Protein AF-A0A6Y6EUH1-F1 (afdb_monomer_lite)

Secondary structure (DSSP, 8-state):
-EEEE--TTS-EEE-SS-EEEEEEPTTS-EEEEEEEESS-----EEE-TTS-EEEEE-TT--EEEEESSS-PPPS-------EEEE---

Structure (mmCIF, N/CA/C/O backbone):
data_AF-A0A6Y6EUH1-F1
#
_entry.id   AF-A0A6Y6EUH1-F1
#
loop_
_atom_site.group_PDB
_atom_site.id
_atom_site.type_symbol
_atom_site.label_atom_id
_atom_site.label_alt_id
_atom_site.label_comp_id
_atom_site.label_asym_id
_atom_site.label_entity_id
_atom_site.label_seq_id
_atom_site.pdbx_PDB_ins_code
_atom_site.Cartn_x
_atom_site.Cartn_y
_atom_site.Cartn_z
_atom_site.occupancy
_atom_site.B_iso_or_equiv
_atom_site.auth_seq_id
_atom_site.auth_comp_id
_atom_site.auth_asym_id
_atom_site.auth_atom_id
_atom_site.pdbx_PDB_model_num
ATOM 1 N N . GLN A 1 1 ? 6.285 -6.414 -17.350 1.00 95.81 1 GLN A N 1
ATOM 2 C CA . GLN A 1 1 ? 6.325 -5.855 -15.974 1.00 95.81 1 GLN A CA 1
ATOM 3 C C . GLN A 1 1 ? 4.909 -5.897 -15.413 1.00 95.81 1 GLN A C 1
ATOM 5 O O . GLN A 1 1 ? 4.000 -6.282 -16.140 1.00 95.81 1 GLN A O 1
ATOM 10 N N . TYR A 1 2 ? 4.701 -5.541 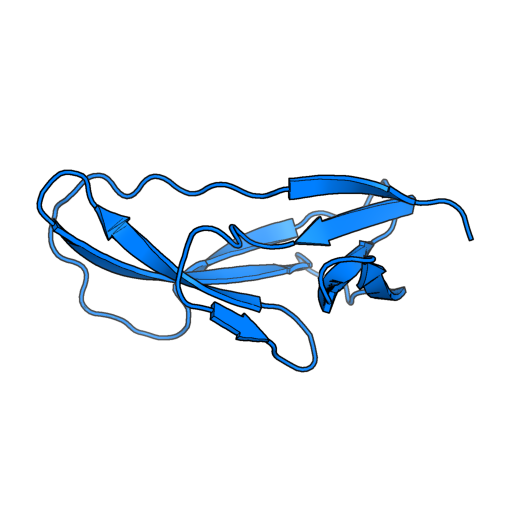-14.150 1.00 96.75 2 TYR A N 1
ATOM 11 C CA . TYR A 1 2 ? 3.345 -5.331 -13.643 1.00 96.75 2 TYR A CA 1
ATOM 12 C C . TYR A 1 2 ? 3.233 -3.972 -12.970 1.00 96.75 2 TYR A C 1
ATOM 14 O O . TYR A 1 2 ? 4.214 -3.445 -12.439 1.00 96.75 2 TYR A O 1
ATOM 22 N N . ALA A 1 3 ? 2.031 -3.419 -13.008 1.00 95.69 3 ALA A N 1
ATOM 23 C CA . ALA A 1 3 ? 1.662 -2.214 -12.299 1.00 95.69 3 ALA A CA 1
ATOM 24 C C . ALA A 1 3 ? 0.708 -2.581 -11.159 1.00 95.69 3 ALA A C 1
ATOM 26 O O . ALA A 1 3 ? -0.176 -3.422 -11.331 1.00 95.69 3 ALA A O 1
ATOM 27 N N . VAL A 1 4 ? 0.902 -1.976 -9.991 1.00 94.75 4 VAL A N 1
ATOM 28 C CA . VAL A 1 4 ? 0.063 -2.192 -8.807 1.00 94.75 4 VAL A CA 1
ATOM 29 C C . VAL A 1 4 ? -0.381 -0.868 -8.217 1.00 94.75 4 VAL A C 1
ATOM 31 O O . VAL A 1 4 ? 0.352 0.124 -8.245 1.00 94.75 4 VAL A O 1
ATOM 34 N N . THR A 1 5 ? -1.573 -0.877 -7.646 1.00 92.12 5 THR A N 1
ATOM 35 C CA . THR A 1 5 ? -2.114 0.245 -6.894 1.00 92.12 5 THR A CA 1
ATOM 36 C C . THR A 1 5 ? -3.082 -0.219 -5.803 1.00 92.12 5 THR A C 1
ATOM 38 O O . THR A 1 5 ? -3.495 -1.386 -5.768 1.00 92.12 5 THR A O 1
ATOM 41 N N . GLY A 1 6 ? -3.376 0.694 -4.879 1.00 89.75 6 GLY A N 1
ATOM 42 C CA . GLY A 1 6 ? -4.306 0.513 -3.776 1.00 89.75 6 GLY A CA 1
ATOM 43 C C . GLY A 1 6 ? -5.765 0.519 -4.226 1.00 89.75 6 GLY A C 1
ATOM 44 O O . GLY A 1 6 ? -6.083 0.553 -5.410 1.00 89.75 6 GLY A O 1
ATOM 45 N N . ASP A 1 7 ? -6.668 0.451 -3.253 1.00 86.00 7 ASP A N 1
ATOM 46 C CA . ASP A 1 7 ? -8.108 0.492 -3.494 1.00 86.00 7 ASP A CA 1
ATOM 47 C C . ASP A 1 7 ? -8.606 1.942 -3.573 1.00 86.00 7 ASP A C 1
ATOM 49 O O . ASP A 1 7 ? -8.777 2.603 -2.545 1.00 86.00 7 ASP A O 1
ATOM 53 N N . TYR A 1 8 ? -8.904 2.410 -4.785 1.00 78.50 8 TYR A N 1
ATOM 54 C CA . TYR A 1 8 ? -9.414 3.763 -5.035 1.00 78.50 8 TYR A CA 1
ATOM 55 C C . TYR A 1 8 ? -10.845 3.996 -4.538 1.00 78.50 8 TYR A C 1
ATOM 57 O O . TYR A 1 8 ? -11.310 5.134 -4.478 1.00 78.50 8 TYR A O 1
ATOM 65 N N . SER A 1 9 ? -11.567 2.943 -4.132 1.00 81.00 9 SER A N 1
ATOM 66 C CA . SER A 1 9 ? -12.857 3.110 -3.447 1.00 81.00 9 SER A CA 1
ATOM 67 C C . SER A 1 9 ? -12.702 3.661 -2.023 1.00 81.00 9 SER A C 1
ATOM 69 O O . SER A 1 9 ? -13.699 3.901 -1.331 1.00 81.00 9 SER A O 1
ATOM 71 N N . LYS A 1 10 ? -11.460 3.839 -1.555 1.00 75.75 10 LYS A N 1
ATOM 72 C CA . LYS A 1 10 ? -11.119 4.325 -0.220 1.00 75.75 10 LYS A CA 1
ATOM 73 C C . LYS A 1 10 ? -10.429 5.689 -0.286 1.00 75.75 10 LYS A C 1
ATOM 75 O O . LYS A 1 10 ? -9.693 5.952 -1.229 1.00 75.75 10 LYS A O 1
ATOM 80 N N . PRO A 1 11 ? -10.592 6.544 0.744 1.00 75.19 11 PRO A N 1
ATOM 81 C CA . PRO A 1 11 ? -9.793 7.758 0.856 1.00 75.19 11 PRO A CA 1
ATOM 82 C C . PRO A 1 11 ? -8.300 7.413 0.892 1.00 75.19 11 PRO A C 1
ATOM 84 O O . PRO A 1 11 ? -7.852 6.677 1.784 1.00 75.19 11 PRO A O 1
ATOM 87 N N . GLU A 1 12 ? -7.546 7.961 -0.058 1.00 77.44 12 GLU A N 1
ATOM 88 C CA . GLU A 1 12 ? -6.117 7.708 -0.224 1.00 77.44 12 GLU A CA 1
ATOM 89 C C . GLU A 1 12 ? -5.270 8.983 -0.176 1.00 77.44 12 GLU A C 1
ATOM 91 O O . GLU A 1 12 ? -5.737 10.107 -0.359 1.00 77.44 12 GLU A O 1
ATOM 96 N N . THR A 1 13 ? -3.987 8.801 0.106 1.00 80.06 13 THR A N 1
ATOM 97 C CA . THR A 1 13 ? -2.945 9.808 -0.060 1.00 80.06 13 THR A CA 1
ATOM 98 C C . THR A 1 13 ? -1.841 9.188 -0.900 1.00 80.06 13 TH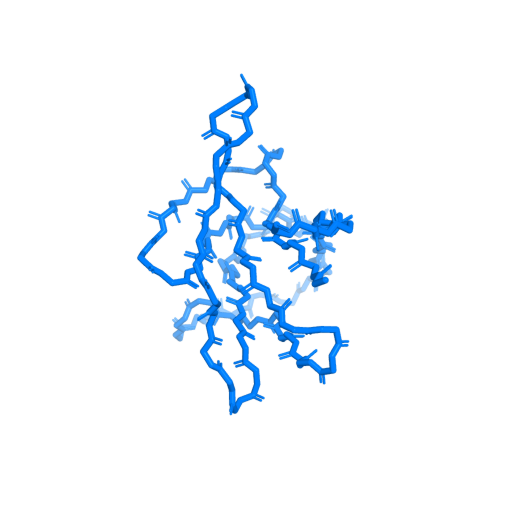R A C 1
ATOM 100 O O . THR A 1 13 ? -1.199 8.220 -0.485 1.00 80.06 13 THR A O 1
ATOM 103 N N . VAL A 1 14 ? -1.633 9.752 -2.085 1.00 74.44 14 VAL A N 1
ATOM 104 C CA . VAL A 1 14 ? -0.654 9.269 -3.059 1.00 74.44 14 VAL A CA 1
ATOM 105 C C . VAL A 1 14 ? 0.734 9.796 -2.694 1.00 74.44 14 VAL A C 1
ATOM 107 O O . VAL A 1 14 ? 0.956 11.006 -2.632 1.00 74.44 14 VAL A O 1
ATOM 110 N N . GLY A 1 15 ? 1.678 8.890 -2.433 1.00 68.50 15 GLY A N 1
ATOM 111 C CA . GLY A 1 15 ? 3.058 9.224 -2.082 1.00 68.50 15 GLY A CA 1
ATOM 112 C C . GLY A 1 15 ? 4.034 9.205 -3.266 1.00 68.50 15 GLY A C 1
ATOM 113 O O . GLY A 1 15 ? 3.673 8.994 -4.427 1.00 68.50 15 GLY A O 1
ATOM 114 N N . ASN A 1 16 ? 5.324 9.392 -2.962 1.00 64.56 16 ASN A N 1
ATOM 115 C CA . ASN A 1 16 ? 6.420 9.309 -3.941 1.00 64.56 16 ASN A CA 1
ATOM 116 C C . ASN A 1 16 ? 6.925 7.878 -4.202 1.00 64.56 16 ASN A C 1
ATOM 118 O O . ASN A 1 16 ? 7.692 7.686 -5.141 1.00 64.56 16 ASN A O 1
ATOM 122 N N . GLY A 1 17 ? 6.477 6.875 -3.438 1.00 65.81 17 GLY A N 1
ATOM 123 C CA . GLY A 1 17 ? 6.875 5.474 -3.650 1.00 65.81 17 GLY A CA 1
ATOM 124 C C . GLY A 1 17 ? 5.779 4.418 -3.480 1.00 65.81 17 GLY A C 1
ATOM 125 O O . GLY A 1 17 ? 6.016 3.270 -3.854 1.00 65.81 17 GLY A O 1
ATOM 126 N N . SER A 1 18 ? 4.630 4.788 -2.911 1.00 77.00 18 SER A N 1
ATO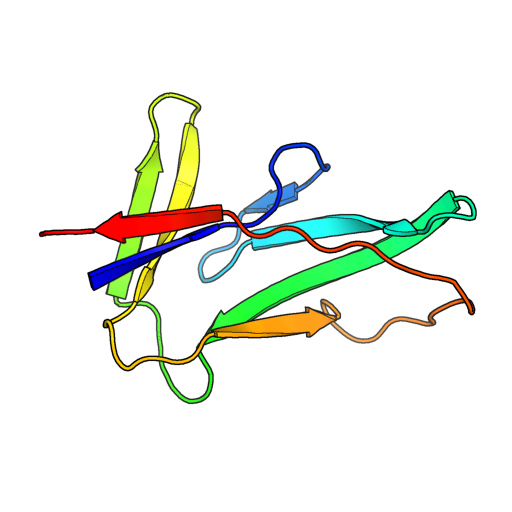M 127 C CA . SER A 1 18 ? 3.453 3.939 -2.714 1.00 77.00 18 SER A CA 1
ATOM 128 C C . SER A 1 18 ? 2.238 4.780 -2.319 1.00 77.00 18 SER A C 1
ATOM 130 O O . SER A 1 18 ? 2.380 5.951 -1.945 1.00 77.00 18 SER A O 1
ATOM 132 N N . ASP A 1 19 ? 1.062 4.159 -2.353 1.00 85.19 19 ASP A N 1
ATOM 133 C CA . ASP A 1 19 ? -0.186 4.767 -1.895 1.00 85.19 19 ASP A CA 1
ATOM 134 C C . ASP A 1 19 ? -0.452 4.386 -0.433 1.00 85.19 19 ASP A C 1
ATOM 136 O O . ASP A 1 19 ? -0.067 3.305 0.037 1.00 85.19 19 ASP A O 1
ATOM 140 N N . VAL A 1 20 ? -1.096 5.288 0.306 1.00 91.38 20 VAL A N 1
ATOM 141 C CA . VAL A 1 20 ? -1.615 5.027 1.653 1.00 91.38 20 VAL A CA 1
ATOM 142 C C . VAL A 1 20 ? -3.122 5.206 1.615 1.00 91.38 20 VAL A C 1
ATOM 144 O O . VAL A 1 20 ? -3.587 6.287 1.267 1.00 91.38 20 VAL A O 1
ATOM 147 N N . TRP A 1 21 ? -3.892 4.200 2.026 1.00 91.62 21 TRP A N 1
ATOM 148 C CA . TRP A 1 21 ? -5.354 4.298 2.056 1.00 91.62 21 TRP A CA 1
ATOM 149 C C . TRP A 1 21 ? -5.947 3.812 3.374 1.00 91.62 21 TRP A C 1
ATOM 151 O O . TRP A 1 21 ? -5.346 3.030 4.123 1.00 91.62 21 TRP A O 1
ATOM 161 N N . THR A 1 22 ? -7.136 4.335 3.681 1.00 93.88 22 THR A N 1
ATOM 162 C CA . THR A 1 22 ? -7.883 3.984 4.894 1.00 93.88 22 THR A CA 1
ATOM 163 C C . THR A 1 22 ? -8.786 2.786 4.630 1.00 93.88 22 THR A C 1
ATOM 165 O O . THR A 1 22 ? -9.708 2.851 3.821 1.00 93.88 22 THR A O 1
ATOM 168 N N . VAL A 1 23 ? -8.560 1.695 5.355 1.00 94.50 23 VAL A N 1
ATOM 169 C CA . VAL A 1 23 ? -9.368 0.476 5.286 1.00 94.50 23 VAL A CA 1
ATOM 170 C C . VAL A 1 23 ? -10.344 0.451 6.453 1.00 94.50 23 VAL A C 1
ATOM 172 O O . VAL A 1 23 ? -9.938 0.436 7.61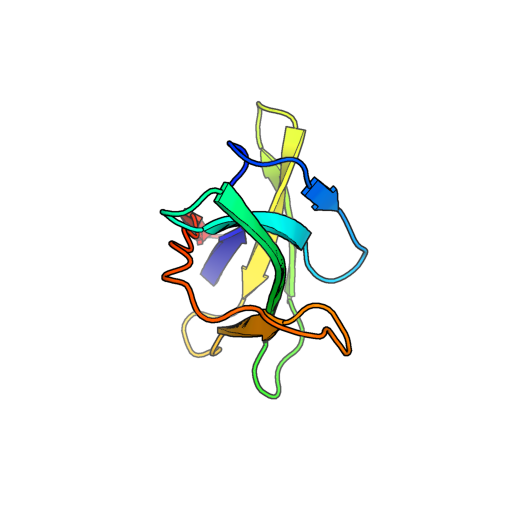6 1.00 94.50 23 VAL A O 1
ATOM 175 N N . SER A 1 24 ? -11.635 0.413 6.136 1.00 94.81 24 SER A N 1
ATOM 176 C CA . SER A 1 24 ? -12.699 0.169 7.108 1.00 94.81 24 SER A CA 1
ATOM 177 C C . SER A 1 24 ? -12.857 -1.332 7.335 1.00 94.81 24 SER A C 1
ATOM 179 O O . SER A 1 24 ? -13.119 -2.088 6.400 1.00 94.81 24 SER A O 1
ATOM 181 N N . GLY A 1 25 ? -12.695 -1.758 8.582 1.00 95.94 25 GLY A N 1
ATOM 182 C CA . GLY A 1 25 ? -13.006 -3.101 9.043 1.00 95.94 25 GLY A CA 1
ATOM 183 C C . GLY A 1 25 ? -14.504 -3.375 9.010 1.00 95.94 25 GLY A C 1
ATOM 184 O O . GLY A 1 25 ? -15.325 -2.455 8.960 1.00 95.94 25 GLY A O 1
ATOM 185 N N . LYS A 1 26 ? -14.866 -4.658 9.051 1.00 96.44 26 LYS A N 1
ATOM 186 C CA . LYS A 1 26 ? -16.268 -5.105 9.002 1.00 96.44 26 LYS A CA 1
ATOM 187 C C . LYS A 1 26 ? -17.116 -4.538 10.145 1.00 96.44 26 LYS A C 1
ATOM 189 O O . LYS A 1 26 ? -18.322 -4.394 9.975 1.00 96.44 26 LYS A O 1
ATOM 194 N N . SER A 1 27 ? -16.488 -4.183 11.266 1.00 96.50 27 SER A N 1
ATOM 195 C CA . SER A 1 27 ? -17.151 -3.590 12.434 1.00 96.50 27 SER A CA 1
ATOM 196 C C . SER A 1 27 ? -17.049 -2.055 12.476 1.00 96.50 27 SER A C 1
ATOM 198 O O . SER A 1 27 ? -17.382 -1.443 13.487 1.00 96.50 27 SER A O 1
ATOM 200 N N . GLY A 1 28 ? -16.566 -1.417 11.402 1.00 94.50 28 GLY A N 1
ATOM 201 C CA . GLY A 1 28 ? -16.471 0.041 11.267 1.00 94.50 28 GLY A CA 1
ATOM 202 C C . GLY A 1 28 ? -15.191 0.675 11.822 1.00 94.50 28 GLY A C 1
ATOM 203 O O . GLY A 1 28 ? -14.980 1.872 11.637 1.00 94.50 28 GLY A O 1
ATOM 204 N N . ASN A 1 29 ? -14.301 -0.094 12.461 1.00 96.69 29 ASN A N 1
ATOM 205 C CA . ASN A 1 29 ? -12.989 0.418 12.868 1.00 96.69 29 ASN A CA 1
ATOM 206 C C . ASN A 1 29 ? -12.118 0.679 11.635 1.00 96.69 29 ASN A C 1
ATOM 208 O O . ASN A 1 29 ? -12.251 -0.009 10.632 1.00 96.69 29 ASN A O 1
ATOM 212 N N . THR A 1 30 ? -11.179 1.618 11.702 1.00 95.56 30 THR A N 1
ATOM 213 C CA . THR A 1 30 ? -10.324 1.956 10.553 1.00 95.56 30 THR A CA 1
ATOM 214 C C . THR A 1 30 ? -8.853 1.701 10.829 1.00 95.56 30 THR A C 1
ATOM 216 O O . THR A 1 30 ? -8.383 1.951 11.938 1.00 95.56 30 THR A O 1
ATOM 219 N N . ILE A 1 31 ? -8.122 1.289 9.796 1.00 96.69 31 ILE A N 1
ATOM 220 C CA . ILE A 1 31 ? -6.655 1.218 9.783 1.00 96.69 31 ILE A CA 1
ATOM 221 C C . ILE A 1 31 ? -6.121 1.919 8.535 1.00 96.69 31 ILE A C 1
ATOM 223 O O . ILE A 1 31 ? -6.829 2.028 7.535 1.00 96.69 31 ILE A O 1
ATOM 227 N N . LYS A 1 32 ? -4.867 2.369 8.567 1.00 95.12 32 LYS A N 1
ATOM 228 C CA . LYS A 1 32 ? -4.163 2.855 7.375 1.00 95.12 32 LYS A CA 1
ATOM 229 C C . LYS A 1 32 ? -3.181 1.805 6.890 1.00 95.12 32 LYS A C 1
ATOM 231 O O . LYS A 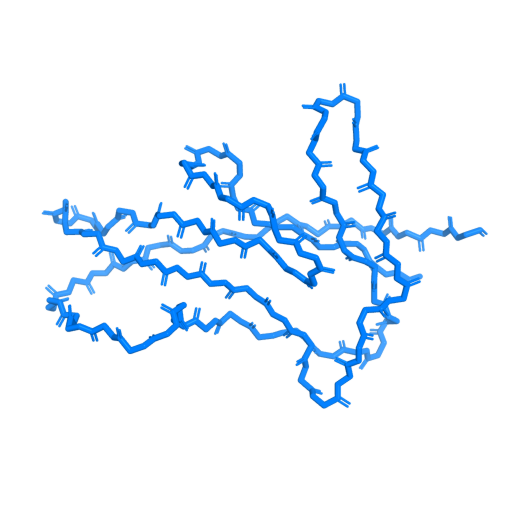1 32 ? -2.336 1.338 7.658 1.00 95.12 32 LYS A O 1
ATOM 236 N N . VAL A 1 33 ? -3.257 1.458 5.618 1.00 95.00 33 VAL A N 1
ATOM 237 C CA . VAL A 1 33 ? -2.340 0.502 4.994 1.00 95.00 33 VAL A CA 1
ATOM 238 C C . VAL A 1 33 ? -1.605 1.159 3.840 1.00 95.00 33 VAL A C 1
ATOM 240 O O . VAL A 1 33 ? -2.027 2.186 3.317 1.00 95.00 33 VAL A O 1
ATOM 243 N N . THR A 1 34 ? -0.486 0.559 3.471 1.00 93.50 34 THR A N 1
ATOM 244 C CA . THR A 1 34 ? 0.285 0.884 2.275 1.00 93.50 34 THR A CA 1
ATOM 245 C C . THR A 1 34 ? 0.777 -0.416 1.650 1.00 93.50 34 THR A C 1
ATOM 247 O O . THR A 1 34 ? 0.726 -1.472 2.287 1.00 93.50 34 THR A O 1
ATOM 250 N N . PHE A 1 35 ? 1.286 -0.366 0.426 1.00 92.69 35 PHE A N 1
ATOM 251 C CA . PHE A 1 35 ? 2.055 -1.464 -0.153 1.00 92.69 35 PHE A CA 1
ATOM 252 C C . PHE A 1 35 ? 3.457 -0.995 -0.524 1.00 92.69 35 PHE A C 1
ATOM 254 O O . PHE A 1 35 ? 3.733 0.194 -0.618 1.00 92.69 35 PHE A O 1
ATOM 261 N N . GLY A 1 36 ? 4.366 -1.933 -0.742 1.00 91.50 36 GLY A N 1
ATOM 262 C CA . GLY A 1 36 ? 5.674 -1.609 -1.292 1.00 91.50 36 GLY A CA 1
ATOM 263 C C . GLY A 1 36 ? 6.500 -2.845 -1.588 1.00 91.50 36 GLY A C 1
ATOM 264 O O . GLY A 1 36 ? 6.201 -3.942 -1.105 1.00 91.50 36 GLY A O 1
ATOM 265 N N . GLY A 1 37 ? 7.554 -2.649 -2.375 1.00 91.81 37 GLY A N 1
ATOM 266 C CA . GLY A 1 37 ? 8.491 -3.704 -2.736 1.00 91.81 37 GLY A CA 1
ATOM 267 C C . GLY A 1 37 ? 9.145 -4.351 -1.512 1.00 91.81 37 GLY A C 1
ATOM 268 O O . GLY A 1 37 ? 9.425 -3.702 -0.498 1.00 91.81 37 GLY A O 1
ATOM 269 N N . VAL A 1 38 ? 9.389 -5.655 -1.596 1.00 94.31 38 VAL A N 1
ATOM 270 C CA . VAL A 1 38 ? 10.100 -6.436 -0.580 1.00 94.31 38 VAL A CA 1
ATOM 271 C C . VAL A 1 38 ? 11.541 -6.608 -1.040 1.00 94.31 38 VAL A C 1
ATOM 273 O O . VAL A 1 38 ? 11.835 -7.463 -1.869 1.00 94.31 38 VAL A O 1
ATOM 276 N N . GLY A 1 39 ? 12.437 -5.766 -0.521 1.00 92.12 39 GLY A N 1
ATOM 277 C CA . GLY A 1 39 ? 13.844 -5.760 -0.939 1.00 92.12 39 GLY A CA 1
ATOM 278 C C . GLY A 1 39 ? 14.070 -5.207 -2.352 1.00 92.12 39 GLY A C 1
ATOM 279 O O . GLY A 1 39 ? 15.139 -5.410 -2.917 1.00 92.12 39 GLY A O 1
ATOM 280 N N . CYS A 1 40 ? 13.085 -4.512 -2.927 1.00 92.25 40 CYS A N 1
ATOM 281 C CA . CYS A 1 40 ? 13.164 -3.911 -4.254 1.00 92.25 40 CYS A CA 1
ATOM 282 C C . CYS A 1 40 ? 12.519 -2.516 -4.288 1.00 92.25 40 CYS A C 1
ATOM 284 O O . CYS A 1 40 ? 11.581 -2.222 -3.546 1.00 92.25 40 CYS A O 1
ATOM 286 N N . ALA A 1 41 ? 13.027 -1.655 -5.171 1.00 92.94 41 ALA A N 1
ATOM 287 C CA . ALA A 1 41 ? 12.420 -0.365 -5.496 1.00 92.94 41 ALA A CA 1
ATOM 288 C C . ALA A 1 41 ? 11.473 -0.493 -6.701 1.00 92.94 41 ALA A C 1
ATOM 290 O O . ALA A 1 41 ? 11.710 -1.338 -7.575 1.00 92.94 41 ALA A O 1
ATOM 291 N N . ASN A 1 42 ? 10.451 0.372 -6.769 1.00 92.69 42 ASN A N 1
ATOM 292 C CA . ASN A 1 42 ? 9.615 0.510 -7.966 1.00 92.69 42 ASN A CA 1
ATOM 293 C C . ASN A 1 42 ? 10.463 0.954 -9.176 1.00 92.69 42 ASN A C 1
ATOM 295 O O . ASN A 1 42 ? 11.559 1.497 -9.021 1.00 92.69 42 ASN A O 1
ATOM 299 N N . LYS A 1 43 ? 9.972 0.674 -10.383 1.00 94.12 43 LYS A N 1
ATOM 300 C CA . LYS A 1 43 ? 10.630 0.977 -11.668 1.00 94.12 43 LYS A CA 1
ATOM 301 C C . LYS A 1 43 ? 10.064 2.231 -12.331 1.00 94.12 43 LYS A C 1
ATOM 303 O O . LYS A 1 43 ? 10.313 2.467 -13.507 1.00 94.12 43 LYS A O 1
ATOM 308 N N . GLY A 1 44 ? 9.292 3.008 -11.578 1.00 92.62 44 GLY A N 1
ATOM 309 C CA . GLY A 1 44 ? 8.534 4.146 -12.064 1.00 92.62 44 GLY A CA 1
ATOM 310 C C . GLY A 1 44 ? 7.066 4.063 -11.666 1.00 92.62 44 GLY A C 1
ATOM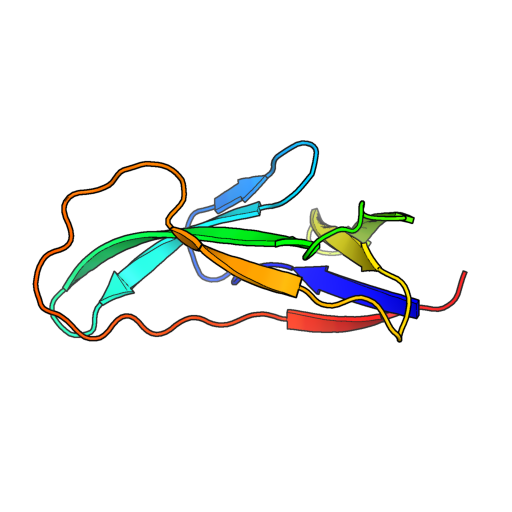 311 O O . GLY A 1 44 ? 6.626 3.163 -10.942 1.00 92.62 44 GLY A O 1
ATOM 312 N N . SER A 1 45 ? 6.311 5.033 -12.164 1.00 93.00 45 SER A N 1
ATOM 313 C CA . SER A 1 45 ? 4.871 5.118 -11.978 1.00 93.00 45 SER A CA 1
ATOM 314 C C . SER A 1 45 ? 4.200 5.652 -13.232 1.00 93.00 45 SER A C 1
ATOM 316 O O . SER A 1 45 ? 4.803 6.438 -13.961 1.00 93.00 45 SER A O 1
ATOM 318 N N . LEU A 1 46 ? 2.939 5.292 -13.418 1.00 91.88 46 LEU A N 1
ATOM 319 C CA . LEU A 1 46 ? 2.056 5.835 -14.445 1.00 91.88 46 LEU A CA 1
ATOM 320 C C . LEU A 1 46 ? 0.770 6.357 -13.801 1.00 91.88 46 LEU A C 1
ATOM 322 O O . LEU A 1 46 ? 0.490 6.065 -12.638 1.00 91.88 46 LEU A O 1
ATOM 326 N N . VAL A 1 47 ? 0.019 7.154 -14.553 1.00 90.12 47 VAL A N 1
ATOM 327 C CA . VAL A 1 47 ? -1.279 7.688 -14.139 1.00 90.12 47 VAL A CA 1
ATOM 328 C C . VAL A 1 47 ? -2.315 7.221 -15.152 1.00 90.12 47 VAL A C 1
ATOM 330 O O . VAL A 1 47 ? -2.100 7.382 -16.354 1.00 90.12 47 VAL A O 1
ATOM 333 N N . ASP A 1 48 ? -3.395 6.599 -14.684 1.00 86.94 48 ASP A N 1
ATOM 334 C CA . ASP A 1 48 ? -4.468 6.126 -15.561 1.00 86.94 48 ASP A CA 1
ATOM 335 C C . ASP A 1 48 ? -5.420 7.262 -15.990 1.00 86.94 48 ASP A C 1
ATOM 337 O O . ASP A 1 48 ? -5.308 8.410 -15.554 1.00 86.94 48 ASP A O 1
ATOM 341 N N . GLY A 1 49 ? -6.382 6.952 -16.866 1.00 82.94 49 GLY A N 1
ATOM 342 C CA . GLY A 1 49 ? -7.355 7.934 -17.362 1.00 82.94 49 GLY A CA 1
ATOM 343 C C . GLY A 1 49 ? -8.290 8.508 -16.286 1.00 82.94 49 GLY A C 1
ATOM 344 O O . GLY A 1 49 ? -8.903 9.549 -16.512 1.00 82.94 49 GLY A O 1
ATOM 345 N N . ALA A 1 50 ? -8.381 7.864 -15.121 1.00 85.75 50 ALA A N 1
ATOM 346 C CA . ALA A 1 50 ? -9.115 8.339 -13.951 1.00 85.75 50 ALA A CA 1
ATOM 347 C C . ALA A 1 50 ? -8.206 9.086 -12.953 1.00 85.75 50 ALA A C 1
ATOM 349 O O . ALA A 1 50 ? -8.638 9.428 -11.856 1.00 85.75 50 ALA A O 1
ATOM 350 N N . SER A 1 51 ? -6.977 9.421 -13.364 1.00 85.19 51 SER A N 1
ATOM 351 C CA . SER A 1 51 ? -5.963 10.120 -12.567 1.00 85.19 51 SER A CA 1
ATOM 352 C C . SER A 1 51 ? -5.419 9.328 -11.384 1.00 85.19 51 SER A C 1
ATOM 354 O O . SER A 1 51 ? -4.812 9.915 -10.484 1.00 85.19 51 SER A O 1
ATOM 356 N N . HIS A 1 52 ? -5.568 8.007 -11.385 1.00 86.31 52 HIS A N 1
ATOM 357 C CA . HIS A 1 52 ? -4.989 7.212 -10.325 1.00 86.31 52 HIS A CA 1
ATOM 358 C C . HIS A 1 52 ? -3.546 6.812 -10.611 1.00 86.31 52 HIS A C 1
ATOM 360 O O . HIS A 1 52 ? -3.182 6.519 -11.753 1.00 86.31 52 HIS A O 1
ATOM 366 N N . LYS A 1 53 ? -2.714 6.778 -9.567 1.00 90.19 53 LYS A N 1
ATOM 367 C CA . LYS A 1 53 ? -1.296 6.440 -9.694 1.00 90.19 53 LYS A CA 1
ATOM 368 C C . LYS A 1 53 ? -1.071 4.939 -9.557 1.00 90.19 53 LYS A C 1
ATOM 370 O O . LYS A 1 53 ? -1.531 4.307 -8.612 1.00 90.19 53 LYS A O 1
ATOM 375 N N . TRP A 1 54 ? -0.287 4.395 -10.476 1.00 93.94 54 TRP A N 1
ATOM 376 C CA . TRP A 1 54 ? 0.092 2.991 -10.527 1.00 93.94 54 TRP A CA 1
ATOM 377 C C . TRP A 1 54 ? 1.609 2.854 -10.448 1.00 93.94 54 TRP A C 1
ATOM 379 O O . TRP A 1 54 ? 2.342 3.569 -11.133 1.00 93.94 54 TRP A O 1
ATOM 389 N N . TRP A 1 55 ? 2.088 1.918 -9.635 1.00 94.62 55 TRP A N 1
ATOM 390 C CA . TRP A 1 55 ? 3.509 1.705 -9.366 1.00 94.62 55 TRP A CA 1
ATOM 391 C C . TRP A 1 55 ? 4.019 0.479 -10.106 1.00 94.62 55 TRP A C 1
ATOM 393 O O . TRP A 1 55 ? 3.451 -0.606 -9.984 1.00 94.62 55 TRP A O 1
ATOM 403 N N . VAL A 1 56 ? 5.101 0.645 -10.864 1.00 95.75 56 VAL A N 1
ATOM 404 C CA . VAL A 1 56 ? 5.628 -0.404 -11.743 1.00 95.75 56 VAL A CA 1
ATOM 405 C C . VAL A 1 56 ? 6.682 -1.238 -11.020 1.00 95.75 56 VAL A C 1
ATOM 407 O O . VAL A 1 56 ? 7.574 -0.702 -10.361 1.00 95.75 56 VAL A O 1
ATOM 410 N N . TYR A 1 57 ? 6.619 -2.555 -11.189 1.00 96.25 57 TYR A N 1
ATOM 411 C CA . TYR A 1 57 ? 7.570 -3.530 -10.658 1.00 96.25 57 TYR A CA 1
ATOM 412 C C . TYR A 1 57 ? 7.942 -4.572 -11.726 1.00 96.25 57 TYR A C 1
ATOM 414 O O . TYR A 1 57 ? 7.224 -4.780 -12.712 1.00 96.25 57 TYR A O 1
ATOM 422 N N . ASN A 1 58 ? 9.082 -5.245 -11.552 1.00 96.69 58 ASN A N 1
ATOM 423 C CA . ASN A 1 58 ? 9.442 -6.376 -12.410 1.00 96.69 58 ASN A CA 1
ATOM 424 C C . ASN A 1 58 ? 8.564 -7.587 -12.090 1.00 96.69 58 ASN A C 1
ATOM 426 O O . ASN A 1 58 ? 8.181 -7.772 -10.947 1.00 96.69 58 ASN A O 1
ATOM 430 N N . MET A 1 59 ? 8.324 -8.475 -13.059 1.00 95.38 59 MET A N 1
ATOM 431 C CA . MET A 1 59 ? 7.479 -9.671 -12.858 1.00 95.38 59 MET A CA 1
ATOM 432 C C . MET A 1 59 ? 7.937 -10.584 -11.712 1.00 95.38 59 MET A C 1
ATOM 434 O O . MET A 1 59 ? 7.131 -11.305 -11.138 1.00 95.38 59 MET A O 1
ATOM 438 N N . THR A 1 60 ? 9.228 -10.561 -11.386 1.00 96.06 60 THR A N 1
ATOM 439 C CA . THR A 1 60 ? 9.826 -11.353 -10.305 1.00 96.06 60 THR A CA 1
ATOM 440 C C . THR A 1 60 ? 9.865 -10.622 -8.962 1.00 96.06 60 THR A C 1
ATOM 442 O O . THR A 1 60 ? 10.216 -11.235 -7.952 1.00 96.06 60 THR A O 1
ATOM 445 N N . ASP A 1 61 ? 9.574 -9.319 -8.939 1.00 96.50 61 ASP A N 1
ATOM 446 C CA . ASP A 1 61 ? 9.561 -8.533 -7.710 1.00 96.50 61 ASP A CA 1
ATOM 447 C C . ASP A 1 61 ? 8.384 -8.967 -6.826 1.00 96.50 61 ASP A C 1
ATOM 449 O O . ASP A 1 61 ? 7.331 -9.394 -7.298 1.00 96.50 61 ASP A O 1
ATOM 453 N N . LYS A 1 62 ? 8.564 -8.850 -5.509 1.00 95.94 62 LYS A N 1
ATOM 454 C CA . LYS A 1 62 ? 7.504 -9.095 -4.527 1.00 95.94 62 LYS A CA 1
ATOM 455 C C . LYS A 1 62 ? 7.045 -7.772 -3.941 1.00 95.94 62 LYS A C 1
ATOM 457 O O . LYS A 1 62 ? 7.872 -6.936 -3.585 1.00 95.94 62 LYS A O 1
ATOM 462 N N . VAL A 1 63 ? 5.737 -7.622 -3.761 1.00 94.62 63 VAL A N 1
ATOM 463 C CA . VAL A 1 63 ? 5.118 -6.483 -3.072 1.00 94.62 63 VAL A CA 1
ATOM 464 C C . VAL A 1 63 ? 4.381 -6.996 -1.841 1.00 94.62 63 VAL A C 1
ATOM 466 O O . VAL A 1 63 ? 3.722 -8.031 -1.890 1.00 94.62 63 VAL A O 1
ATOM 469 N N . ALA A 1 64 ? 4.512 -6.282 -0.727 1.00 94.44 64 ALA A N 1
ATOM 470 C CA . ALA A 1 64 ? 3.813 -6.590 0.513 1.00 94.44 64 ALA A CA 1
ATOM 471 C C . ALA A 1 64 ? 2.897 -5.435 0.909 1.00 94.44 64 ALA A C 1
ATOM 473 O O . ALA A 1 64 ? 3.305 -4.275 0.844 1.00 94.44 64 ALA A O 1
ATOM 474 N N . VAL A 1 65 ? 1.700 -5.773 1.390 1.00 94.31 65 VAL A N 1
ATOM 475 C CA . VAL A 1 65 ? 0.821 -4.847 2.111 1.00 94.31 65 VAL A CA 1
ATOM 476 C C . VAL A 1 65 ? 1.288 -4.756 3.561 1.00 94.31 65 VAL A C 1
ATOM 478 O O . VAL A 1 65 ? 1.591 -5.772 4.188 1.00 94.31 65 VAL A O 1
ATOM 481 N N . LYS A 1 66 ? 1.366 -3.539 4.095 1.00 93.69 66 LYS A N 1
ATOM 482 C CA . LYS A 1 66 ? 1.858 -3.244 5.444 1.00 93.69 66 LYS A CA 1
ATOM 483 C C . LYS A 1 66 ? 0.969 -2.198 6.108 1.00 93.69 66 LYS A C 1
ATOM 485 O O . LYS A 1 66 ? 0.332 -1.391 5.431 1.00 93.69 66 LYS A O 1
ATOM 490 N N . LEU A 1 67 ? 0.970 -2.167 7.439 1.00 95.38 67 LEU A N 1
ATOM 491 C CA . LEU A 1 67 ? 0.444 -1.017 8.171 1.00 95.38 67 LEU A CA 1
ATOM 492 C C . LEU A 1 67 ? 1.274 0.224 7.823 1.00 95.38 67 LEU A C 1
ATOM 494 O O . LEU A 1 67 ? 2.506 0.174 7.791 1.00 95.38 67 LEU A O 1
ATOM 498 N N . SER A 1 68 ? 0.595 1.338 7.564 1.00 93.31 68 SER A N 1
ATOM 499 C CA . SER A 1 68 ? 1.255 2.623 7.359 1.00 93.31 68 SER A CA 1
ATOM 500 C C . SER A 1 68 ? 1.694 3.189 8.709 1.00 93.31 68 SER A C 1
ATOM 502 O O . SER A 1 68 ? 0.893 3.785 9.429 1.00 93.31 68 SER A O 1
ATOM 504 N N . GLY A 1 69 ? 2.965 2.992 9.054 1.00 91.88 69 GLY A N 1
ATOM 505 C CA . GLY A 1 69 ? 3.517 3.407 10.343 1.00 91.88 69 GLY A CA 1
ATOM 506 C C . GLY A 1 69 ? 2.952 2.619 11.531 1.00 91.88 69 GLY A C 1
ATOM 507 O O . GLY A 1 69 ? 2.188 1.665 11.374 1.00 91.88 69 GLY A O 1
ATOM 508 N N . SER A 1 70 ? 3.357 3.022 12.736 1.00 95.88 70 SER A N 1
ATOM 509 C CA . SER A 1 70 ? 2.860 2.426 13.979 1.00 95.88 70 SER A CA 1
ATOM 510 C C . SER A 1 70 ? 1.418 2.859 14.244 1.00 95.88 70 SER A C 1
ATOM 512 O O . SER A 1 70 ? 1.098 4.045 14.159 1.00 95.88 70 SER A O 1
ATOM 514 N N . GLN A 1 71 ? 0.549 1.898 14.557 1.00 96.25 71 GLN A N 1
ATOM 515 C CA . GLN A 1 71 ? -0.877 2.111 14.796 1.00 96.25 71 GLN A CA 1
ATOM 516 C C . GLN A 1 71 ? -1.371 1.163 15.894 1.00 96.25 71 GLN A C 1
ATOM 518 O O . GLN A 1 71 ? -1.001 -0.010 15.920 1.00 96.25 71 GLN A O 1
ATOM 523 N N . THR A 1 72 ? -2.252 1.646 16.771 1.00 97.12 72 THR A N 1
ATOM 524 C CA . THR A 1 72 ? -3.017 0.782 17.679 1.00 97.12 72 THR A CA 1
ATOM 525 C C . THR A 1 72 ? -4.204 0.200 16.920 1.00 97.12 72 THR A C 1
ATOM 527 O O . THR A 1 72 ? -5.085 0.939 16.483 1.00 97.12 72 THR A O 1
ATOM 530 N N . ILE A 1 73 ? -4.232 -1.123 16.762 1.00 97.06 73 ILE A N 1
ATOM 531 C CA . ILE A 1 73 ? -5.247 -1.823 15.970 1.00 97.06 73 ILE A CA 1
ATOM 532 C C . ILE A 1 73 ? -6.290 -2.429 16.904 1.00 97.06 73 ILE A C 1
ATOM 534 O O . ILE A 1 73 ? -5.957 -3.191 17.811 1.00 97.06 73 ILE A O 1
ATOM 538 N N . LYS A 1 74 ? -7.562 -2.095 16.679 1.00 97.62 74 LYS A N 1
ATOM 539 C CA . LYS A 1 74 ? -8.675 -2.775 17.350 1.00 97.62 74 LYS A CA 1
ATOM 540 C C . LYS A 1 74 ? -8.888 -4.143 16.704 1.00 97.62 74 LYS A C 1
ATOM 542 O O . LYS A 1 74 ? -8.698 -4.295 15.503 1.00 97.62 74 LYS A O 1
ATOM 547 N N . ALA A 1 75 ? -9.283 -5.140 17.490 1.00 97.56 75 ALA A N 1
ATOM 548 C CA . ALA A 1 75 ? -9.620 -6.447 16.939 1.00 97.56 75 ALA A CA 1
ATOM 549 C C . ALA A 1 75 ? -10.824 -6.314 15.989 1.00 97.56 75 ALA A C 1
ATOM 551 O O . ALA A 1 75 ? -11.906 -5.906 16.405 1.00 97.56 75 ALA A O 1
ATOM 552 N N . ASP A 1 76 ? -10.610 -6.616 14.711 1.00 98.19 76 ASP A N 1
ATOM 553 C CA . ASP A 1 76 ? -11.606 -6.565 13.640 1.00 98.19 76 ASP A CA 1
ATOM 554 C C . ASP A 1 76 ? -11.077 -7.368 12.436 1.00 98.19 76 ASP A C 1
ATOM 556 O O . ASP A 1 76 ? -9.922 -7.804 12.417 1.00 98.19 76 ASP A O 1
ATOM 560 N N . THR A 1 77 ? -11.902 -7.545 11.405 1.00 97.94 77 THR A N 1
ATOM 561 C CA . THR A 1 77 ? -11.458 -8.048 10.097 1.00 97.94 77 THR A CA 1
ATOM 562 C C . THR A 1 77 ? -11.403 -6.900 9.098 1.00 97.94 77 THR A C 1
ATOM 564 O O . THR A 1 77 ? -12.431 -6.296 8.794 1.00 97.94 77 THR A O 1
ATOM 567 N N . TYR A 1 78 ? -10.220 -6.639 8.545 1.00 96.50 78 TYR A N 1
ATOM 568 C CA . TYR A 1 78 ? -9.957 -5.527 7.630 1.00 96.50 78 TYR A CA 1
ATOM 569 C C . TYR A 1 78 ? -9.758 -6.039 6.193 1.00 96.50 78 TYR A C 1
ATOM 571 O O . TYR A 1 78 ? -8.701 -6.600 5.903 1.00 96.50 78 TYR A O 1
ATOM 579 N N . PRO A 1 79 ? -10.751 -5.905 5.292 1.00 94.94 79 PRO A N 1
ATOM 580 C CA . PRO A 1 79 ? -10.602 -6.329 3.903 1.00 94.94 79 PRO A CA 1
ATOM 581 C C . PRO A 1 79 ? -9.668 -5.378 3.149 1.00 94.94 79 PRO A C 1
ATOM 583 O O . PRO A 1 79 ? -9.884 -4.169 3.138 1.00 94.94 79 PRO A O 1
ATOM 586 N N . VAL A 1 80 ? -8.644 -5.928 2.501 1.00 93.88 80 VAL A N 1
ATOM 587 C CA . VAL A 1 80 ? -7.711 -5.164 1.669 1.00 93.88 80 VAL A CA 1
ATOM 588 C C . VAL A 1 80 ? -7.853 -5.605 0.220 1.00 93.88 80 VAL A C 1
ATOM 590 O O . VAL A 1 80 ? -7.806 -6.800 -0.067 1.00 93.88 80 VAL A O 1
ATOM 593 N N . THR A 1 81 ? -7.962 -4.629 -0.675 1.00 92.44 81 THR A N 1
ATOM 594 C CA . THR A 1 81 ? -7.986 -4.829 -2.124 1.00 92.44 81 THR A CA 1
ATOM 595 C C . THR A 1 81 ? -6.759 -4.159 -2.738 1.00 92.44 81 THR A C 1
ATOM 597 O O . THR A 1 81 ? -6.343 -3.092 -2.288 1.00 92.44 81 THR A O 1
ATOM 600 N N . LEU A 1 82 ? -6.175 -4.800 -3.749 1.00 92.69 82 LEU A N 1
ATOM 601 C CA . LEU A 1 82 ? -5.168 -4.220 -4.635 1.00 92.69 82 LEU A CA 1
ATOM 602 C C . LEU A 1 82 ? -5.634 -4.419 -6.074 1.00 92.69 82 LEU A C 1
ATOM 604 O O . LEU A 1 82 ? -6.203 -5.468 -6.394 1.00 92.69 82 LEU A O 1
ATOM 608 N N . HIS A 1 83 ? -5.336 -3.458 -6.938 1.00 93.00 83 HIS A N 1
ATOM 609 C CA . HIS A 1 83 ? -5.498 -3.623 -8.378 1.00 93.00 83 HIS A CA 1
ATOM 610 C C . HIS A 1 83 ? -4.134 -3.889 -9.012 1.00 93.00 83 HIS A C 1
ATOM 612 O O . HIS A 1 83 ? -3.138 -3.251 -8.668 1.00 93.00 83 HIS A O 1
ATOM 618 N N . ILE A 1 84 ? -4.082 -4.879 -9.906 1.00 94.44 84 ILE A N 1
ATOM 619 C CA . ILE A 1 84 ? -2.858 -5.315 -10.583 1.00 94.44 84 ILE A CA 1
ATOM 620 C C . ILE A 1 84 ? -3.152 -5.408 -12.075 1.00 94.44 84 ILE A C 1
ATOM 622 O O . ILE A 1 84 ? -4.156 -6.000 -12.472 1.00 94.44 84 ILE A O 1
ATOM 626 N N . ALA A 1 85 ? -2.263 -4.844 -12.885 1.00 94.94 85 ALA A N 1
ATOM 627 C CA . ALA A 1 85 ? -2.329 -4.902 -14.336 1.00 94.94 85 ALA A CA 1
ATOM 628 C C . ALA A 1 85 ? -0.979 -5.337 -14.915 1.00 94.94 85 ALA A C 1
ATOM 630 O O . ALA A 1 85 ? 0.083 -5.041 -14.357 1.00 94.94 85 ALA A O 1
ATOM 631 N N . GLU A 1 86 ? -1.018 -6.030 -16.052 1.00 95.81 86 GLU A N 1
ATOM 632 C CA . GLU A 1 86 ? 0.174 -6.210 -16.873 1.00 95.81 86 GLU A CA 1
ATOM 633 C C . GLU A 1 86 ? 0.646 -4.843 -17.381 1.00 95.81 86 GLU A C 1
ATOM 635 O O . GLU A 1 86 ? -0.158 -3.987 -17.749 1.00 95.81 86 GLU A O 1
ATOM 640 N N . TYR A 1 87 ? 1.959 -4.633 -17.379 1.00 94.56 87 TYR A N 1
ATOM 641 C CA . TYR A 1 87 ? 2.573 -3.417 -17.888 1.00 94.56 87 TYR A CA 1
ATOM 642 C C . TYR A 1 87 ? 3.715 -3.763 -18.838 1.00 94.56 87 TYR A C 1
ATOM 644 O O . TYR A 1 87 ? 4.634 -4.505 -18.473 1.00 94.56 87 TYR A O 1
ATOM 652 N N . GLN A 1 88 ? 3.671 -3.187 -20.035 1.00 88.69 88 GLN A N 1
ATOM 653 C CA . GLN A 1 88 ? 4.711 -3.287 -21.048 1.00 88.69 88 GLN A CA 1
ATOM 654 C C . GLN A 1 88 ? 5.198 -1.871 -21.365 1.00 88.69 88 GLN A C 1
ATOM 656 O O . GLN A 1 88 ? 4.381 -0.997 -21.648 1.00 88.69 88 GLN A O 1
ATOM 661 N N . ALA A 1 89 ? 6.509 -1.659 -21.255 1.00 77.38 89 ALA A N 1
ATOM 662 C CA . ALA A 1 89 ? 7.167 -0.395 -21.580 1.00 77.38 89 ALA A CA 1
ATOM 663 C C . ALA A 1 89 ? 7.479 -0.292 -23.078 1.00 77.38 89 ALA A C 1
ATOM 665 O O . ALA A 1 89 ? 7.728 -1.357 -23.694 1.00 77.38 89 ALA A O 1
#

InterPro domains:
  IPR008966 Adhesion domain superfamily [SSF49401] (1-87)
  IPR018569 Saf-pilin pilus formation protein [PF09460] (15-88)
  IPR037028 Dr-adhesin superfamily [G3DSA:2.60.40.1570] (1-89)

Foldseek 3Di:
DKWKAWDPVFDWDDDPFWIWTWWQFPVRDIFIKIKHWDVDGFPDWDADPVRDIITHDDPPIDMDMDGPPDDDDDDGHTDTDMDMDDDDD

pLDDT: mean 91.03, std 7.4, range [64.56, 98.19]

Radius of gyration: 13.44 Å; chains: 1; bounding box: 31×22×39 Å

Sequence (89 aa):
QYAVTGDYSKPETVGNGSDVWTVSGKSGNTIKVTFGGVGCANKGSLVDGASHKWWVYNMTDKVAVKLSGSQTIKADTYPVTLHIAEYQA

Organism: NCBI:txid224729